Protein AF-A0A087TQD0-F1 (afdb_monomer)

Sequence (167 aa):
MATIPNHYGCQPVGVVCDSWERFIAGKCSDCGVDGNQCAIMGFQADIKKELIKTYPPRKFFLFVSSKPPYCVQQYHVSVKLGNKGTIQRTIGDIVVVLKGRFGSLPVNVNRRNGLISPGMVYKTVVTTDEDIAVEQITFRWTCATFTVSESIRINIEQPEGCRLYLH

Nearest PDB structures (foldseek):
  6e7k-assembly1_A  TM=7.424E-01  e=2.627E-06  Homo sapiens
  1ca1-assembly1_A  TM=6.088E-01  e=1.343E+00  Clostridium perfringens
  2wze-assembly2_B  TM=3.996E-01  e=1.423E+00  Acetivibrio thermocellus
  4xuo-assembly2_B  TM=3.992E-01  e=1.692E+00  Paenibacillus barcinonensis
  8wac-assembly1_A  TM=3.018E-01  e=2.391E+00  Wenyingzhuangia fucanilytica

InterPro domains:
  IPR029058 Alpha/Beta hydrolase fold [G3DSA:3.40.50.1820] (1-72)
  IPR029058 Alpha/Beta hydrolase fold [SSF53474] (9-71)

Structure (mmCIF, N/CA/C/O backbone):
data_AF-A0A087TQD0-F1
#
_entry.id   AF-A0A087TQD0-F1
#
loop_
_atom_site.group_PDB
_atom_site.id
_atom_site.type_symbol
_atom_site.label_atom_id
_atom_site.label_alt_id
_atom_site.label_comp_id
_atom_site.label_asym_id
_atom_site.label_entity_id
_atom_site.label_seq_id
_atom_site.pdbx_PDB_ins_code
_atom_site.Cartn_x
_atom_site.Cartn_y
_atom_site.Cartn_z
_atom_site.occupancy
_atom_site.B_iso_or_equiv
_atom_site.auth_seq_id
_atom_site.auth_comp_id
_atom_site.auth_asym_id
_atom_site.auth_atom_id
_atom_site.pdbx_PDB_model_num
ATOM 1 N N . MET A 1 1 ? 12.493 6.226 -20.163 1.00 60.69 1 MET A N 1
ATOM 2 C CA . MET A 1 1 ? 13.734 6.830 -19.624 1.00 60.69 1 MET A CA 1
ATOM 3 C C . MET A 1 1 ? 13.793 6.793 -18.096 1.00 60.69 1 MET A C 1
ATOM 5 O O . MET A 1 1 ? 14.809 6.351 -17.592 1.00 60.69 1 MET A O 1
ATOM 9 N N . ALA A 1 2 ? 12.733 7.153 -17.357 1.00 73.38 2 ALA A N 1
ATOM 10 C CA . ALA A 1 2 ? 12.759 7.220 -15.881 1.00 73.38 2 ALA A CA 1
ATOM 11 C C . ALA A 1 2 ? 13.026 5.892 -15.127 1.00 73.38 2 ALA A C 1
ATOM 13 O O . ALA A 1 2 ? 13.335 5.915 -13.944 1.00 73.38 2 ALA A O 1
ATOM 14 N N . THR A 1 3 ? 12.923 4.738 -15.790 1.00 73.19 3 THR A N 1
ATOM 15 C CA . THR A 1 3 ? 13.088 3.401 -15.183 1.00 73.19 3 THR A CA 1
ATOM 16 C C . THR A 1 3 ? 14.449 2.756 -15.469 1.00 73.19 3 THR A C 1
ATOM 18 O O . THR A 1 3 ? 14.596 1.550 -15.287 1.00 73.19 3 THR A O 1
ATOM 21 N N . ILE A 1 4 ? 15.405 3.491 -16.045 1.00 73.44 4 ILE A N 1
ATOM 22 C CA . ILE A 1 4 ? 16.742 2.956 -16.337 1.00 73.44 4 ILE A CA 1
ATOM 23 C C . ILE A 1 4 ? 17.526 2.886 -15.010 1.00 73.44 4 ILE A C 1
ATOM 25 O O . ILE A 1 4 ? 17.505 3.866 -14.261 1.00 73.44 4 ILE A O 1
ATOM 29 N N . PRO A 1 5 ? 18.175 1.749 -14.681 1.00 61.78 5 PRO A N 1
ATOM 30 C CA . PRO A 1 5 ? 18.868 1.558 -13.409 1.00 61.78 5 PRO A CA 1
ATOM 31 C C . PRO A 1 5 ? 19.920 2.636 -13.129 1.00 61.78 5 PRO A C 1
ATOM 33 O O . PRO A 1 5 ? 20.553 3.140 -14.054 1.00 61.78 5 PRO A O 1
ATOM 36 N N . ASN A 1 6 ? 20.155 2.898 -11.838 1.00 53.78 6 ASN A N 1
ATOM 37 C CA . ASN A 1 6 ? 21.232 3.746 -11.306 1.00 53.78 6 ASN A CA 1
ATOM 38 C C . ASN A 1 6 ? 21.001 5.273 -11.288 1.00 53.78 6 ASN A C 1
ATOM 40 O O . ASN A 1 6 ? 21.971 6.025 -11.237 1.00 53.78 6 ASN A O 1
ATOM 44 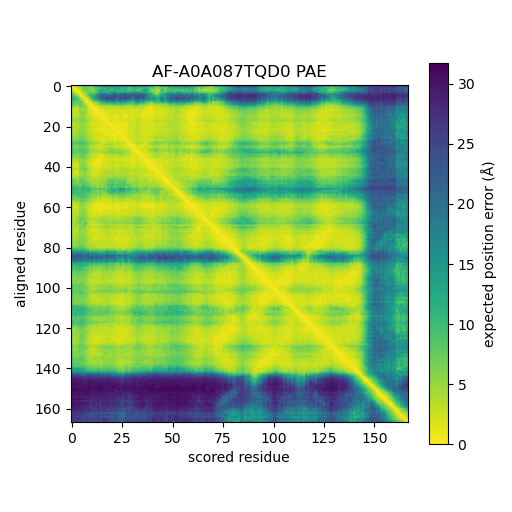N N . HIS A 1 7 ? 19.747 5.751 -11.289 1.00 57.19 7 HIS A N 1
ATOM 45 C CA . HIS A 1 7 ? 19.495 7.197 -11.162 1.00 57.19 7 HIS A CA 1
ATOM 46 C C . HIS A 1 7 ? 18.771 7.643 -9.874 1.00 57.19 7 HIS A C 1
ATOM 48 O O . HIS A 1 7 ? 19.051 8.745 -9.415 1.00 57.19 7 HIS A O 1
ATOM 54 N N . TYR A 1 8 ? 17.922 6.814 -9.232 1.00 61.81 8 TYR A N 1
ATOM 55 C CA . TYR A 1 8 ? 17.051 7.302 -8.134 1.00 61.81 8 TYR A CA 1
ATOM 56 C C . TYR A 1 8 ? 16.760 6.337 -6.960 1.00 61.81 8 TYR A C 1
ATOM 58 O O . TYR A 1 8 ? 15.881 6.624 -6.156 1.00 61.81 8 TYR A O 1
ATOM 66 N N . GLY A 1 9 ? 17.447 5.192 -6.831 1.00 70.06 9 GLY A N 1
ATOM 67 C CA . GLY A 1 9 ? 17.338 4.341 -5.624 1.00 70.06 9 GLY A CA 1
ATOM 68 C C . GLY A 1 9 ? 15.959 3.710 -5.349 1.00 70.06 9 GLY A C 1
ATOM 69 O O . GLY A 1 9 ? 15.670 3.332 -4.220 1.00 70.06 9 GLY A O 1
ATOM 70 N N . CYS A 1 10 ? 15.103 3.590 -6.365 1.00 76.69 10 CYS A N 1
ATOM 71 C CA . CYS A 1 10 ? 13.729 3.115 -6.236 1.00 76.69 10 CYS A CA 1
ATOM 72 C C . CYS A 1 10 ? 13.338 2.219 -7.409 1.00 76.69 10 CYS A C 1
ATOM 74 O O . CYS A 1 10 ? 13.661 2.514 -8.561 1.00 76.69 10 CYS A O 1
ATOM 76 N N . GLN A 1 11 ? 12.624 1.132 -7.112 1.00 85.56 11 GLN A N 1
ATOM 77 C CA . GLN A 1 11 ? 12.182 0.157 -8.101 1.00 85.56 11 GLN A CA 1
ATOM 78 C C . GLN A 1 11 ? 10.657 0.242 -8.268 1.00 85.56 11 GLN A C 1
ATOM 80 O O . GLN A 1 11 ? 9.933 -0.052 -7.316 1.00 85.56 11 GLN A O 1
ATOM 85 N N . PRO A 1 12 ? 10.134 0.607 -9.454 1.00 89.44 12 PRO A N 1
ATOM 86 C CA . PRO A 1 12 ? 8.695 0.679 -9.681 1.00 89.44 12 PRO A CA 1
ATOM 87 C C . PRO A 1 12 ? 8.116 -0.737 -9.796 1.00 89.44 12 PRO A C 1
ATOM 89 O O . PRO A 1 12 ? 8.142 -1.352 -10.864 1.00 89.44 12 PRO A O 1
ATOM 92 N N . VAL A 1 13 ? 7.629 -1.280 -8.681 1.00 90.69 13 VAL A N 1
ATOM 93 C CA . VAL A 1 13 ? 7.093 -2.645 -8.606 1.00 90.69 13 VAL A CA 1
ATOM 94 C C . VAL A 1 13 ? 5.573 -2.632 -8.753 1.00 90.69 13 VAL A C 1
ATOM 96 O O . VAL A 1 13 ? 4.851 -2.129 -7.894 1.00 90.69 13 VAL A O 1
ATOM 99 N N . GLY A 1 14 ? 5.091 -3.232 -9.839 1.00 93.81 14 GLY A N 1
ATOM 100 C CA . GLY A 1 14 ? 3.680 -3.515 -10.071 1.00 93.81 14 GLY A CA 1
ATOM 101 C C . GLY A 1 14 ? 3.232 -4.800 -9.392 1.00 93.81 14 GLY A C 1
ATOM 102 O O . GLY A 1 14 ? 3.967 -5.786 -9.391 1.00 93.81 14 GLY A O 1
ATOM 103 N N . VAL A 1 15 ? 2.005 -4.798 -8.871 1.00 94.50 15 VAL A N 1
ATOM 104 C CA . VAL A 1 15 ? 1.339 -5.949 -8.246 1.00 94.50 15 VAL A CA 1
ATOM 105 C C . VAL A 1 15 ? 0.197 -6.421 -9.141 1.00 94.50 15 VAL A C 1
ATOM 107 O O . VAL A 1 15 ? -0.559 -5.605 -9.674 1.00 94.50 15 VAL A O 1
ATOM 110 N N . VAL A 1 16 ? 0.057 -7.735 -9.315 1.00 94.88 16 VAL A N 1
ATOM 111 C CA . VAL A 1 16 ? -1.060 -8.326 -10.060 1.00 94.88 16 VAL A CA 1
ATOM 112 C C . VAL A 1 16 ? -2.372 -8.009 -9.357 1.00 94.88 16 VAL A C 1
ATOM 114 O O . VAL A 1 16 ? -2.528 -8.273 -8.167 1.00 94.88 16 VAL A O 1
ATOM 117 N N . CYS A 1 17 ? -3.344 -7.492 -10.103 1.00 95.88 17 CYS A N 1
ATOM 118 C CA . CYS A 1 17 ? -4.701 -7.311 -9.599 1.00 95.88 17 CYS A CA 1
ATOM 119 C C . CYS A 1 17 ? -5.724 -7.392 -10.735 1.00 95.88 17 CYS A C 1
ATOM 121 O O . CYS A 1 17 ? -5.377 -7.231 -11.905 1.00 95.88 17 CYS A O 1
ATOM 123 N N . ASP A 1 18 ? -6.996 -7.620 -10.405 1.00 95.38 18 ASP A N 1
ATOM 124 C CA . ASP A 1 18 ? -8.047 -7.734 -11.429 1.00 95.38 18 ASP A CA 1
ATOM 125 C C . ASP A 1 18 ? -8.433 -6.362 -12.004 1.00 95.38 18 ASP A C 1
ATOM 127 O O . ASP A 1 18 ? -8.766 -6.235 -13.186 1.00 95.38 18 ASP A O 1
ATOM 131 N N . SER A 1 19 ? -8.391 -5.325 -11.160 1.00 96.38 19 SER A N 1
ATOM 132 C CA . SER A 1 19 ? -8.759 -3.956 -11.518 1.00 96.38 19 SER A CA 1
ATOM 133 C C . SER A 1 19 ? -8.022 -2.923 -10.667 1.00 96.38 19 SER A C 1
ATOM 135 O O . SER A 1 19 ? -7.549 -3.223 -9.564 1.00 96.38 19 SER A O 1
ATOM 137 N N . TRP A 1 20 ? -7.976 -1.686 -11.166 1.00 95.25 20 TRP A N 1
ATOM 138 C CA . TRP A 1 20 ? -7.408 -0.548 -10.448 1.00 95.25 20 TRP A CA 1
ATOM 139 C C . TRP A 1 20 ? -8.130 -0.295 -9.117 1.00 95.25 20 TRP A C 1
ATOM 141 O O . TRP A 1 20 ? -7.491 -0.095 -8.090 1.00 95.25 20 TRP A O 1
ATOM 151 N N . GLU A 1 21 ? -9.459 -0.403 -9.091 1.00 95.44 21 GLU A N 1
ATOM 152 C CA . GLU A 1 21 ? -10.287 -0.168 -7.900 1.00 95.44 21 GLU A CA 1
ATOM 153 C C . GLU A 1 21 ? -9.987 -1.179 -6.790 1.00 95.44 21 GLU A C 1
ATOM 155 O O . GLU A 1 21 ? -9.992 -0.844 -5.604 1.00 95.44 21 GLU A O 1
ATOM 160 N N . ARG A 1 22 ? -9.721 -2.438 -7.159 1.00 95.19 22 ARG A N 1
ATOM 161 C CA . ARG A 1 22 ? -9.327 -3.478 -6.201 1.00 95.19 22 ARG A CA 1
ATOM 162 C C . ARG A 1 22 ? -7.909 -3.245 -5.692 1.00 95.19 22 ARG A C 1
ATOM 164 O O . ARG A 1 22 ? -7.669 -3.445 -4.501 1.00 95.19 22 ARG A O 1
ATOM 171 N N . PHE A 1 23 ? -7.015 -2.796 -6.568 1.00 94.62 23 PHE A N 1
ATOM 172 C CA . PHE A 1 23 ? -5.642 -2.458 -6.218 1.00 94.62 23 PHE A CA 1
ATOM 173 C C . PHE A 1 23 ? -5.588 -1.306 -5.205 1.00 94.62 23 PHE A C 1
ATOM 175 O O . PHE A 1 23 ? -5.050 -1.494 -4.118 1.00 94.62 23 PHE A O 1
ATOM 182 N N . ILE A 1 24 ? -6.238 -0.168 -5.478 1.00 92.75 24 ILE A N 1
ATOM 183 C CA . ILE A 1 24 ? -6.233 0.984 -4.554 1.00 92.75 24 ILE A CA 1
ATOM 184 C C . ILE A 1 24 ? -6.965 0.701 -3.235 1.00 92.75 24 ILE A C 1
ATOM 186 O O . ILE A 1 24 ? -6.655 1.298 -2.210 1.00 92.75 24 ILE A O 1
ATOM 190 N N . ALA A 1 25 ? -7.906 -0.249 -3.227 1.00 91.31 25 ALA A N 1
ATOM 191 C CA . ALA A 1 25 ? -8.549 -0.738 -2.007 1.00 91.31 25 ALA A CA 1
ATOM 192 C C . ALA A 1 25 ? -7.674 -1.729 -1.206 1.00 91.31 25 ALA A C 1
ATOM 194 O O . ALA A 1 25 ? -8.168 -2.365 -0.274 1.00 91.31 25 ALA A O 1
ATOM 195 N N . GLY A 1 26 ? -6.410 -1.935 -1.600 1.00 90.50 26 GLY A N 1
ATOM 196 C CA . GLY A 1 26 ? -5.471 -2.840 -0.936 1.00 90.50 26 GLY A CA 1
ATOM 197 C C . GLY A 1 26 ? -5.869 -4.315 -1.010 1.00 90.50 26 GLY A C 1
ATOM 198 O O . GLY A 1 26 ? -5.443 -5.114 -0.177 1.00 90.50 26 GLY A O 1
ATOM 199 N N . LYS A 1 27 ? -6.722 -4.714 -1.966 1.00 92.75 27 LYS A N 1
ATOM 200 C CA . LYS A 1 27 ? -7.165 -6.117 -2.091 1.00 92.75 27 LYS A CA 1
ATOM 201 C C . LYS A 1 27 ? -6.097 -7.026 -2.699 1.00 92.75 27 LYS A C 1
ATOM 203 O O . LYS A 1 27 ? -6.209 -8.240 -2.558 1.00 92.75 27 LYS A O 1
ATOM 208 N N . CYS A 1 28 ? -5.094 -6.436 -3.341 1.00 92.12 28 CYS A N 1
ATOM 209 C CA . CYS A 1 28 ? -3.980 -7.107 -3.993 1.00 92.12 28 CYS A CA 1
ATOM 210 C C . CYS A 1 28 ? -2.680 -6.530 -3.431 1.00 92.12 28 CYS A C 1
ATOM 212 O O . CYS A 1 28 ? -2.393 -5.359 -3.665 1.00 92.12 28 CYS A O 1
ATOM 214 N N . SER A 1 29 ? -1.935 -7.326 -2.668 1.00 85.50 29 S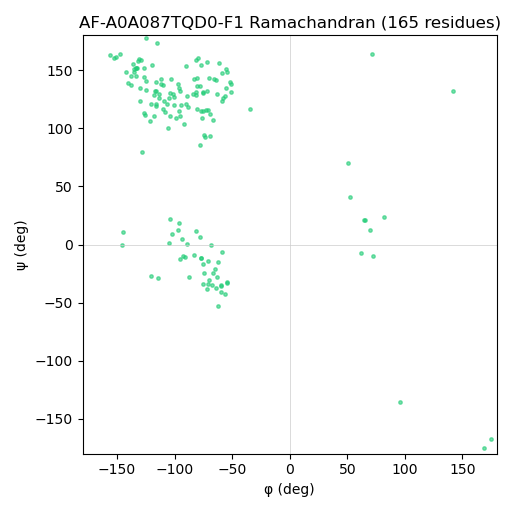ER A N 1
ATOM 215 C CA . SER A 1 29 ? -0.742 -6.866 -1.937 1.00 85.50 29 SER A CA 1
ATOM 216 C C . SER A 1 29 ? 0.362 -7.918 -1.835 1.00 85.50 29 SER A C 1
ATOM 218 O O . SER A 1 29 ? 1.380 -7.676 -1.197 1.00 85.50 29 SER A O 1
ATOM 220 N N . ASP A 1 30 ? 0.130 -9.106 -2.385 1.00 86.00 30 ASP A N 1
ATOM 221 C CA . ASP A 1 30 ? 1.023 -10.252 -2.272 1.00 86.00 30 ASP A CA 1
ATOM 222 C C . ASP A 1 30 ? 1.795 -10.411 -3.585 1.00 86.00 30 ASP A C 1
ATOM 224 O O . ASP A 1 30 ? 1.247 -10.176 -4.663 1.00 86.00 30 ASP A O 1
ATOM 228 N N . CYS A 1 31 ? 3.071 -10.783 -3.497 1.00 88.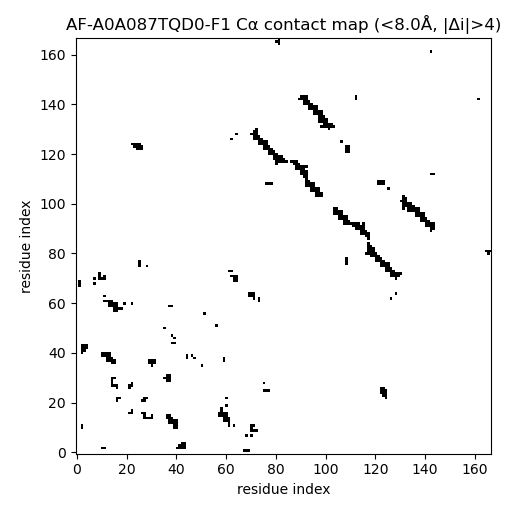88 31 CYS A N 1
ATOM 229 C CA . CYS A 1 31 ? 3.892 -11.071 -4.668 1.00 88.88 31 CYS A CA 1
ATOM 230 C C . CYS A 1 31 ? 3.819 -12.541 -5.102 1.00 88.88 31 CYS A C 1
ATOM 232 O O . CYS A 1 31 ? 4.425 -12.899 -6.108 1.00 88.88 31 CYS A O 1
ATOM 234 N N . GLY A 1 32 ? 3.044 -13.376 -4.416 1.00 85.81 32 GLY A N 1
ATOM 235 C CA . GLY A 1 32 ? 3.024 -14.822 -4.575 1.00 85.81 32 GLY A CA 1
ATOM 236 C C . GLY A 1 32 ? 4.292 -15.473 -4.020 1.00 85.81 32 GLY A C 1
ATOM 237 O O . GLY A 1 32 ? 5.317 -14.818 -3.829 1.00 85.81 32 GLY A O 1
ATOM 238 N N . VAL A 1 33 ? 4.229 -16.790 -3.810 1.00 84.19 33 VAL A N 1
ATOM 239 C CA . VAL A 1 33 ? 5.333 -17.589 -3.241 1.00 84.19 33 VAL A CA 1
ATOM 240 C C . VAL A 1 33 ? 6.623 -17.437 -4.056 1.00 84.19 33 VAL A C 1
ATOM 242 O O . VAL A 1 33 ? 7.685 -17.209 -3.489 1.00 84.19 33 VAL A O 1
ATOM 245 N N . ASP A 1 34 ? 6.510 -17.450 -5.385 1.00 85.00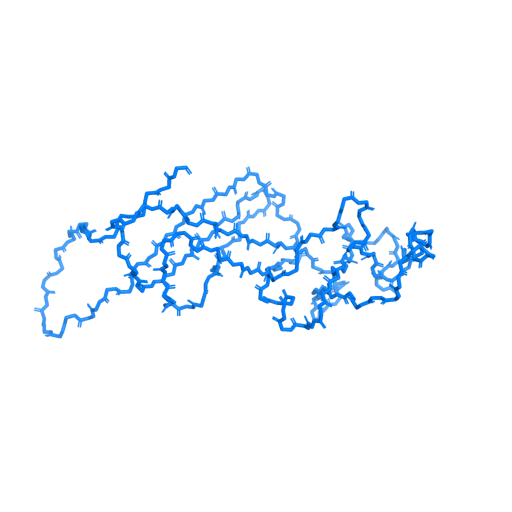 34 ASP A N 1
ATOM 246 C CA . ASP A 1 34 ? 7.659 -17.340 -6.297 1.00 85.00 34 ASP A CA 1
ATOM 247 C C . ASP A 1 34 ? 7.884 -15.904 -6.803 1.00 85.00 34 ASP A C 1
ATOM 249 O O . ASP A 1 34 ? 8.573 -15.670 -7.799 1.00 85.00 34 ASP A O 1
ATOM 253 N N . GLY A 1 35 ? 7.230 -14.910 -6.195 1.00 87.19 35 GLY A N 1
ATOM 254 C CA . GLY A 1 35 ? 7.286 -13.529 -6.669 1.00 87.19 35 GLY A CA 1
ATOM 255 C C . GLY A 1 35 ? 6.565 -13.295 -8.007 1.00 87.19 35 GLY A C 1
ATOM 256 O O . GLY A 1 35 ? 6.764 -12.245 -8.622 1.00 87.19 35 GLY A O 1
ATOM 257 N N . ASN A 1 36 ? 5.759 -14.243 -8.491 1.00 87.69 36 ASN A N 1
ATOM 258 C CA . ASN A 1 36 ? 5.072 -14.193 -9.789 1.00 87.69 36 ASN A CA 1
ATOM 259 C C . ASN A 1 36 ? 3.919 -13.174 -9.866 1.00 87.69 36 ASN A C 1
ATOM 261 O O . ASN A 1 36 ? 3.444 -12.869 -10.960 1.00 87.69 36 ASN A O 1
ATOM 265 N N . GLN A 1 37 ? 3.458 -12.648 -8.732 1.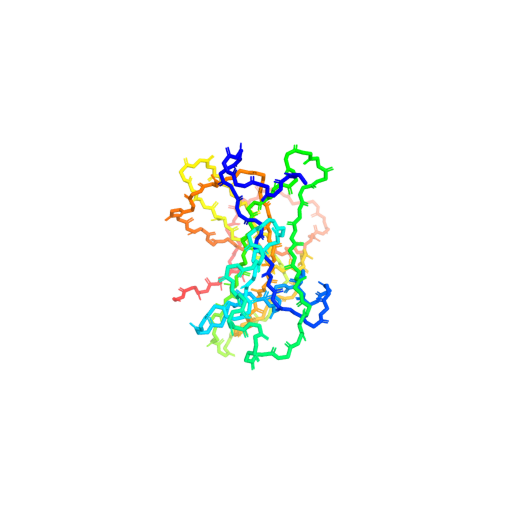00 91.88 37 GLN A N 1
ATOM 266 C CA . GLN A 1 37 ? 2.440 -11.598 -8.668 1.00 91.88 37 GLN A CA 1
ATOM 267 C C . GLN A 1 37 ? 3.043 -10.190 -8.592 1.00 91.88 37 GLN A C 1
ATOM 269 O O . GLN A 1 37 ? 2.295 -9.221 -8.504 1.00 91.88 37 GLN A O 1
ATOM 274 N N . CYS A 1 38 ? 4.370 -10.056 -8.686 1.00 92.06 38 CYS A N 1
ATOM 275 C CA . CYS A 1 38 ? 5.049 -8.764 -8.728 1.00 92.06 38 CYS A CA 1
ATOM 276 C C . CYS A 1 38 ? 6.039 -8.675 -9.887 1.00 92.06 38 CYS A C 1
ATOM 278 O O . CYS A 1 38 ? 6.866 -9.570 -10.081 1.00 92.06 38 CYS A O 1
ATOM 280 N N . ALA A 1 39 ? 6.019 -7.563 -10.613 1.00 91.56 39 ALA A N 1
ATOM 281 C CA . ALA A 1 39 ? 6.923 -7.311 -11.730 1.00 91.56 39 ALA A CA 1
ATOM 282 C C . ALA A 1 39 ? 7.485 -5.891 -11.672 1.00 91.56 39 ALA A C 1
ATOM 284 O O . ALA A 1 39 ? 6.825 -4.969 -11.199 1.00 91.56 39 ALA A O 1
ATOM 285 N N . ILE A 1 40 ? 8.712 -5.720 -12.159 1.00 91.31 40 ILE A N 1
ATOM 286 C CA . ILE A 1 40 ? 9.336 -4.403 -12.277 1.00 91.31 40 ILE A CA 1
ATOM 287 C C . ILE A 1 40 ? 8.811 -3.748 -13.549 1.00 91.31 40 ILE A C 1
ATOM 289 O O . ILE A 1 40 ? 8.812 -4.364 -14.613 1.00 91.31 40 ILE A O 1
ATOM 293 N N . MET A 1 41 ? 8.369 -2.501 -13.453 1.00 91.12 41 MET A N 1
ATOM 294 C CA . MET A 1 41 ? 7.984 -1.716 -14.617 1.00 91.12 41 MET A CA 1
ATOM 295 C C . MET A 1 41 ? 9.227 -1.132 -15.305 1.00 91.12 41 MET A C 1
ATOM 297 O O . MET A 1 41 ? 10.103 -0.556 -14.662 1.00 91.12 41 MET A O 1
ATOM 301 N N . GLY A 1 42 ? 9.269 -1.201 -16.637 1.00 89.75 42 GLY A N 1
ATOM 302 C CA . GLY A 1 42 ? 10.257 -0.488 -17.447 1.00 89.75 42 GLY A CA 1
ATOM 303 C C . GLY A 1 42 ? 11.475 -1.326 -17.831 1.00 89.75 42 GLY A C 1
ATOM 304 O O . GLY A 1 42 ? 11.324 -2.453 -18.287 1.00 89.75 42 GLY A O 1
ATOM 305 N N . PHE A 1 43 ? 12.678 -0.756 -17.711 1.00 88.06 43 PHE A N 1
ATOM 306 C CA . PHE A 1 43 ? 13.903 -1.313 -18.313 1.00 88.06 43 PHE A CA 1
ATOM 307 C C . PHE A 1 43 ? 14.234 -2.725 -17.815 1.00 88.06 43 PHE A C 1
ATOM 309 O O . PHE A 1 43 ? 14.715 -3.543 -18.582 1.00 88.06 43 PHE A O 1
ATOM 316 N N . GLN A 1 44 ? 13.937 -3.007 -16.546 1.00 89.06 44 GLN A N 1
ATOM 317 C CA . GLN A 1 44 ? 14.187 -4.293 -15.891 1.00 89.06 44 GLN A CA 1
ATOM 318 C C . GLN A 1 44 ? 12.962 -5.229 -15.894 1.00 89.06 44 GLN A C 1
ATOM 320 O O . GLN A 1 44 ? 12.883 -6.158 -15.087 1.00 89.06 44 GLN A O 1
ATOM 325 N N . ALA A 1 45 ? 11.972 -4.990 -16.760 1.00 89.12 45 ALA A N 1
ATOM 326 C CA . ALA A 1 45 ? 10.759 -5.812 -16.816 1.00 89.12 45 ALA A CA 1
ATOM 327 C C . ALA A 1 45 ? 11.023 -7.265 -17.255 1.00 89.12 45 ALA A C 1
ATOM 329 O O . ALA A 1 45 ? 10.231 -8.162 -16.964 1.00 89.12 45 ALA A O 1
ATOM 330 N N . ASP A 1 46 ? 12.144 -7.519 -17.924 1.00 88.12 46 ASP A N 1
ATOM 331 C CA . ASP A 1 46 ? 12.553 -8.822 -18.442 1.00 88.12 46 ASP A CA 1
ATOM 332 C C . ASP A 1 46 ? 13.252 -9.722 -17.408 1.00 88.12 46 ASP A C 1
ATOM 334 O O . ASP A 1 46 ? 13.414 -10.918 -17.661 1.00 88.12 46 ASP A O 1
ATOM 338 N N . ILE A 1 47 ? 13.589 -9.210 -16.215 1.00 87.44 47 ILE A N 1
ATOM 339 C CA . ILE A 1 47 ? 14.242 -9.989 -15.141 1.00 87.44 47 ILE A CA 1
ATOM 340 C C . ILE A 1 47 ? 13.445 -11.256 -14.789 1.00 87.44 47 ILE A C 1
ATOM 342 O O . ILE A 1 47 ? 14.020 -12.289 -14.456 1.00 87.44 47 ILE A O 1
ATOM 346 N N . LYS A 1 48 ? 12.113 -11.204 -14.903 1.00 82.19 48 LYS A N 1
ATOM 347 C CA . LYS A 1 48 ? 11.208 -12.325 -14.602 1.00 82.19 48 LYS A CA 1
ATOM 348 C C . LYS A 1 48 ? 10.655 -13.022 -15.850 1.00 82.19 48 LYS A C 1
ATOM 350 O O . LYS A 1 48 ? 9.633 -13.700 -15.761 1.00 82.19 48 LYS A O 1
ATOM 355 N N . LYS A 1 49 ? 11.314 -12.901 -17.008 1.00 81.88 49 LYS A N 1
ATOM 356 C CA . LYS A 1 49 ? 10.837 -13.474 -18.284 1.00 81.88 49 LYS A CA 1
ATOM 357 C C . LYS A 1 49 ? 10.535 -14.974 -18.229 1.00 81.88 49 LYS A C 1
ATOM 359 O O . LYS A 1 49 ? 9.610 -15.428 -18.890 1.00 81.88 49 LYS A O 1
ATOM 364 N N . GLU A 1 50 ? 11.271 -15.738 -17.423 1.00 82.19 50 GLU A N 1
ATOM 365 C CA . GLU A 1 50 ? 11.044 -17.181 -17.288 1.00 82.19 50 GLU A CA 1
ATOM 366 C C . GLU A 1 50 ? 9.736 -17.487 -16.541 1.00 82.19 50 GLU A C 1
ATOM 368 O O . GLU A 1 50 ? 9.017 -18.404 -16.922 1.00 82.19 50 GLU A O 1
ATOM 373 N N . LEU A 1 51 ? 9.349 -16.660 -15.561 1.00 77.25 51 LEU A N 1
ATOM 374 C CA . LEU A 1 51 ? 8.042 -16.774 -14.902 1.00 77.25 51 LEU A CA 1
ATOM 375 C C . LEU A 1 51 ? 6.902 -16.417 -15.869 1.00 77.25 51 LEU A C 1
ATOM 377 O O . LEU A 1 51 ? 5.847 -17.043 -15.830 1.00 77.25 51 LEU A O 1
ATOM 381 N N . ILE A 1 52 ? 7.117 -15.459 -16.777 1.00 69.19 52 ILE A N 1
ATOM 382 C CA . ILE A 1 52 ? 6.121 -15.065 -17.791 1.00 69.19 52 ILE A CA 1
ATOM 383 C C . ILE A 1 52 ? 5.809 -16.220 -18.759 1.00 69.19 52 ILE A C 1
ATOM 385 O O . ILE A 1 52 ? 4.692 -16.301 -19.257 1.00 69.19 52 ILE A O 1
ATOM 389 N N . LYS A 1 53 ? 6.744 -17.149 -19.002 1.00 76.50 53 LYS A N 1
ATOM 390 C CA . LYS A 1 53 ? 6.477 -18.342 -19.830 1.00 76.50 53 LYS A CA 1
ATOM 391 C C . LYS A 1 53 ? 5.533 -19.334 -19.146 1.00 76.50 53 LYS A C 1
ATOM 393 O O . LYS A 1 53 ? 4.794 -20.039 -19.825 1.00 76.50 53 LYS A O 1
ATOM 398 N N . THR A 1 54 ? 5.566 -19.386 -17.817 1.00 83.69 54 THR A N 1
ATOM 399 C CA . THR A 1 54 ? 4.793 -20.340 -17.007 1.00 83.69 54 THR A CA 1
ATOM 400 C C . THR A 1 54 ? 3.397 -19.821 -16.668 1.00 83.69 54 THR A C 1
ATOM 402 O O . THR A 1 54 ? 2.473 -20.607 -16.462 1.00 83.69 54 THR A O 1
ATOM 405 N N . TYR A 1 55 ? 3.220 -18.500 -16.599 1.00 82.38 55 TYR A N 1
ATOM 406 C CA . TYR A 1 55 ? 1.964 -17.875 -16.194 1.00 82.38 55 TYR A CA 1
ATOM 407 C C . TYR A 1 55 ? 1.296 -17.131 -17.361 1.00 82.38 55 TYR A C 1
ATOM 409 O O . TYR A 1 55 ? 1.980 -16.466 -18.133 1.00 82.38 55 TYR A O 1
ATOM 417 N N . PRO A 1 56 ? -0.046 -17.170 -17.478 1.00 84.94 56 PRO A N 1
ATOM 418 C CA . PRO A 1 56 ? -0.749 -16.399 -18.501 1.00 84.94 56 PRO A CA 1
ATOM 419 C C . PRO A 1 56 ? -0.512 -14.890 -18.310 1.00 84.94 56 PRO A C 1
ATOM 421 O O . PRO A 1 56 ? -0.259 -14.470 -17.175 1.00 84.94 56 PRO A O 1
ATOM 424 N N . PRO A 1 57 ? -0.642 -14.063 -19.368 1.00 86.88 57 PRO A N 1
ATOM 425 C CA . PRO A 1 57 ? -0.538 -12.608 -19.263 1.00 86.88 57 PRO A CA 1
ATOM 426 C C . PRO A 1 57 ? -1.440 -12.032 -18.160 1.00 86.88 57 PRO A C 1
ATOM 428 O O . PRO A 1 57 ? -2.594 -12.440 -18.014 1.00 86.88 57 PRO A O 1
ATOM 431 N N . ARG A 1 58 ? -0.926 -11.070 -17.381 1.00 90.25 58 ARG A N 1
ATOM 432 C CA . ARG A 1 58 ? -1.626 -10.472 -16.227 1.00 90.25 58 ARG A CA 1
ATOM 433 C C . ARG A 1 58 ? -1.568 -8.952 -16.258 1.00 90.25 58 ARG A C 1
ATOM 435 O O . ARG A 1 58 ? -0.664 -8.368 -16.850 1.00 90.25 58 ARG A O 1
ATOM 442 N N . LYS A 1 59 ? -2.517 -8.317 -15.569 1.00 94.19 59 LYS A N 1
ATOM 443 C CA . LYS A 1 59 ? -2.511 -6.872 -15.326 1.00 94.19 59 LYS A CA 1
ATOM 444 C C . LYS A 1 59 ? -1.754 -6.581 -14.039 1.00 94.19 59 LYS A C 1
ATOM 446 O O . LYS A 1 59 ? -2.070 -7.160 -13.002 1.00 94.19 59 LYS A O 1
ATOM 451 N N . PHE A 1 60 ? -0.789 -5.676 -14.125 1.00 94.69 60 PHE A N 1
ATOM 452 C CA . PHE A 1 60 ? -0.024 -5.182 -12.989 1.00 94.69 60 PHE A CA 1
ATOM 453 C C . PHE A 1 60 ? -0.379 -3.720 -12.750 1.00 94.69 60 PHE A C 1
ATOM 455 O O . PHE A 1 60 ? -0.486 -2.944 -13.699 1.00 94.69 60 PHE A O 1
ATOM 462 N N . PHE A 1 61 ? -0.540 -3.352 -11.485 1.00 96.19 61 PHE A N 1
ATOM 463 C CA . PHE A 1 61 ? -0.844 -1.992 -11.065 1.00 96.19 61 PHE A CA 1
ATOM 464 C C . PHE A 1 61 ? 0.199 -1.519 -10.054 1.00 96.19 61 PHE A C 1
ATOM 466 O O . PHE A 1 61 ? 0.654 -2.289 -9.208 1.00 96.19 61 PHE A O 1
ATOM 473 N N . LEU A 1 62 ? 0.589 -0.255 -10.169 1.00 94.69 62 LEU A N 1
ATOM 474 C CA . LEU A 1 62 ? 1.440 0.456 -9.222 1.00 94.69 62 LEU A CA 1
ATOM 475 C C . LEU A 1 62 ? 1.045 1.929 -9.200 1.00 94.69 62 LEU A C 1
ATOM 477 O O . LEU A 1 62 ? 0.389 2.418 -10.123 1.00 94.69 62 LEU A O 1
ATOM 481 N N . PHE A 1 63 ? 1.493 2.632 -8.172 1.00 93.81 63 PHE A N 1
ATOM 482 C CA . PHE A 1 63 ? 1.491 4.087 -8.159 1.00 93.81 63 PHE A CA 1
ATOM 483 C C . PHE A 1 63 ? 2.791 4.662 -8.723 1.00 93.81 63 PHE A C 1
ATOM 485 O O . PHE A 1 63 ? 3.853 4.047 -8.646 1.00 93.81 63 PHE A O 1
ATOM 492 N N . VAL A 1 64 ? 2.689 5.874 -9.259 1.00 92.81 64 VAL A N 1
ATOM 493 C CA . VAL A 1 64 ? 3.811 6.721 -9.674 1.00 92.81 64 VAL A CA 1
ATOM 494 C C . VAL A 1 64 ? 3.545 8.149 -9.204 1.00 92.81 64 VAL A C 1
ATOM 496 O O . VAL A 1 64 ? 2.389 8.535 -9.014 1.00 92.81 64 VAL A O 1
ATOM 499 N N . SER A 1 65 ? 4.601 8.939 -9.027 1.00 90.94 65 SER A N 1
ATOM 500 C CA . SER A 1 65 ? 4.474 10.369 -8.739 1.00 90.94 65 SER A CA 1
ATOM 501 C C . SER A 1 65 ? 4.002 11.110 -9.992 1.00 90.94 65 SER A C 1
ATOM 503 O O . SER A 1 65 ? 4.192 10.645 -11.115 1.00 90.94 65 SER A O 1
ATOM 505 N N . SER A 1 66 ? 3.387 12.281 -9.826 1.00 91.69 66 SER A N 1
ATOM 506 C CA . SER A 1 66 ? 2.972 13.125 -10.959 1.00 91.69 66 SER A CA 1
ATOM 507 C C . SER A 1 66 ? 4.139 13.894 -11.588 1.00 91.69 66 SER A C 1
ATOM 509 O O . SER A 1 66 ? 3.991 14.469 -12.669 1.00 91.69 66 SER A O 1
ATOM 511 N N . LYS A 1 67 ? 5.303 13.906 -10.927 1.00 88.31 67 LYS A N 1
ATOM 512 C CA . LYS A 1 67 ? 6.501 14.643 -11.340 1.00 88.31 67 LYS A CA 1
ATOM 513 C C . LYS A 1 67 ? 7.720 13.719 -11.406 1.00 88.31 67 LYS A C 1
ATOM 515 O O . LYS A 1 67 ? 7.774 12.753 -10.647 1.00 88.31 67 LYS A O 1
ATOM 520 N N . PRO A 1 68 ? 8.715 14.017 -12.265 1.00 85.25 68 PRO A N 1
ATOM 521 C CA . PRO A 1 68 ? 10.007 13.335 -12.241 1.00 85.25 68 PRO A CA 1
ATOM 522 C C . PRO A 1 68 ? 10.619 13.338 -10.826 1.00 85.25 68 PRO A C 1
ATOM 524 O O . PRO A 1 68 ? 10.528 14.367 -10.155 1.00 85.25 68 PRO A O 1
ATOM 527 N N . PRO A 1 69 ? 11.242 12.233 -10.370 1.00 85.12 69 PRO A N 1
ATOM 528 C CA . PRO A 1 69 ? 11.578 11.020 -11.128 1.00 85.12 69 PRO A CA 1
ATOM 529 C C . PRO A 1 69 ? 10.429 10.004 -11.308 1.00 85.12 69 PRO A C 1
ATOM 531 O O . PRO A 1 69 ? 10.679 8.883 -11.742 1.00 85.12 69 PRO A O 1
ATOM 534 N N . TYR A 1 70 ? 9.178 10.365 -11.003 1.00 88.19 70 TYR A N 1
ATOM 535 C CA . TYR A 1 70 ? 7.960 9.534 -11.077 1.00 88.19 70 TYR A CA 1
ATOM 536 C C . TYR A 1 70 ? 7.954 8.302 -10.161 1.00 88.19 70 TYR A C 1
ATOM 538 O O . TYR A 1 70 ? 6.928 7.638 -10.031 1.00 88.19 70 TYR A O 1
ATOM 546 N N . CYS A 1 71 ? 9.067 7.995 -9.500 1.00 86.56 71 CYS A N 1
ATOM 547 C CA . CYS A 1 71 ? 9.127 6.983 -8.462 1.00 86.56 71 CYS A CA 1
ATOM 548 C C . CYS A 1 71 ? 8.286 7.405 -7.251 1.00 86.56 71 CYS A C 1
ATOM 550 O O . CYS A 1 71 ? 8.302 8.567 -6.853 1.00 86.56 71 CYS A O 1
ATOM 552 N N . VAL A 1 72 ? 7.626 6.418 -6.647 1.00 90.75 72 VAL A N 1
ATOM 553 C CA . VAL A 1 72 ? 7.159 6.472 -5.264 1.00 90.75 72 VAL A CA 1
ATOM 554 C C . VAL A 1 72 ? 7.479 5.152 -4.572 1.00 90.75 72 VAL A C 1
ATOM 556 O O . VAL A 1 72 ? 7.487 4.092 -5.201 1.00 90.75 72 VAL A O 1
ATOM 559 N N . GLN A 1 73 ? 7.690 5.211 -3.266 1.00 89.69 73 GLN A N 1
ATOM 560 C CA . GLN A 1 73 ? 7.636 4.048 -2.396 1.00 89.69 73 GLN A CA 1
ATOM 561 C C . GLN A 1 73 ? 6.182 3.700 -2.129 1.00 89.69 73 GLN A C 1
ATOM 563 O O . GLN A 1 73 ? 5.361 4.582 -1.892 1.00 89.69 73 GLN A O 1
ATOM 568 N N . GLN A 1 74 ? 5.856 2.414 -2.179 1.00 91.06 74 GLN A N 1
ATOM 569 C CA . GLN A 1 74 ? 4.489 1.921 -2.073 1.00 91.06 74 GLN A CA 1
ATOM 570 C C . GLN A 1 74 ? 4.365 0.975 -0.881 1.00 91.06 74 GLN A C 1
ATOM 572 O O . GLN A 1 74 ? 5.003 -0.076 -0.849 1.00 91.06 74 GLN A O 1
ATOM 577 N N . TYR A 1 75 ? 3.484 1.307 0.061 1.00 91.00 75 TYR A N 1
ATOM 578 C CA . TYR A 1 75 ? 3.218 0.506 1.252 1.00 91.00 75 TYR A CA 1
ATOM 579 C C . TYR A 1 75 ? 1.796 -0.051 1.217 1.00 91.00 75 TYR A C 1
ATOM 581 O O . TYR A 1 75 ? 0.817 0.689 1.100 1.00 91.00 75 TYR A O 1
ATOM 589 N N . HIS A 1 76 ? 1.683 -1.370 1.360 1.00 90.88 76 HIS A N 1
ATOM 590 C CA . HIS A 1 76 ? 0.410 -2.070 1.514 1.00 90.88 76 HIS A CA 1
ATOM 591 C C . HIS A 1 76 ? 0.143 -2.276 3.000 1.00 90.88 76 HIS A C 1
ATOM 593 O O . HIS A 1 76 ? 0.843 -3.040 3.662 1.00 90.88 76 HIS A O 1
ATOM 599 N N . VAL A 1 77 ? -0.857 -1.583 3.539 1.00 91.06 77 VAL A N 1
ATOM 600 C CA . VAL A 1 77 ? -1.172 -1.620 4.970 1.00 91.06 77 VAL A CA 1
ATOM 601 C C . VAL A 1 77 ? -2.422 -2.459 5.182 1.00 91.06 77 VAL A C 1
ATOM 603 O O . VAL A 1 77 ? -3.464 -2.196 4.584 1.00 91.06 77 VAL A O 1
ATOM 606 N N . SER A 1 78 ? -2.322 -3.464 6.053 1.00 90.81 78 SER A N 1
ATOM 607 C CA . SER A 1 78 ? -3.425 -4.352 6.418 1.00 90.81 78 SER A CA 1
ATOM 608 C C . SER A 1 78 ? -3.533 -4.458 7.934 1.00 90.81 78 SER A C 1
ATOM 610 O O . SER A 1 78 ? -2.592 -4.875 8.603 1.00 90.81 78 SER A O 1
ATOM 612 N N . VAL A 1 79 ? -4.704 -4.132 8.473 1.00 89.81 79 VAL A N 1
ATOM 613 C CA . VAL A 1 79 ? -5.024 -4.232 9.899 1.00 89.81 79 VAL A CA 1
ATOM 614 C C . VAL A 1 79 ? -6.128 -5.260 10.078 1.00 89.81 79 VAL A C 1
ATOM 616 O O . VAL A 1 79 ? -7.234 -5.071 9.577 1.00 89.81 79 VAL A O 1
ATOM 619 N N . LYS A 1 80 ? -5.853 -6.330 10.825 1.00 88.44 80 LYS A N 1
ATOM 620 C CA . LYS A 1 80 ? -6.866 -7.297 11.257 1.00 88.44 80 LYS A CA 1
ATOM 621 C C . LYS A 1 80 ? -7.255 -6.998 12.697 1.00 88.44 80 LYS A C 1
ATOM 623 O O . LYS A 1 80 ? -6.411 -7.054 13.584 1.00 88.44 80 LYS A O 1
ATOM 628 N N . LEU A 1 81 ? -8.528 -6.701 12.927 1.00 84.62 81 LEU A N 1
ATOM 629 C CA . LEU A 1 81 ? -9.037 -6.516 14.280 1.00 84.62 81 LEU A CA 1
ATOM 630 C C . LEU A 1 81 ? -9.307 -7.870 14.936 1.00 84.62 81 LEU A C 1
ATOM 632 O O . LEU A 1 81 ? -9.781 -8.807 14.289 1.00 84.62 81 LEU A O 1
ATOM 636 N N . GLY A 1 82 ? -9.034 -7.961 16.237 1.00 78.88 82 GLY A N 1
ATOM 637 C CA . GLY A 1 82 ? -9.387 -9.131 17.036 1.00 78.88 82 GLY A CA 1
ATOM 638 C C . GLY A 1 82 ? -10.895 -9.397 17.003 1.00 78.88 82 GLY A C 1
ATOM 639 O O . GLY A 1 82 ? -11.705 -8.472 16.913 1.00 78.88 82 GLY A O 1
ATOM 640 N N . ASN A 1 83 ? -11.277 -10.671 17.072 1.00 77.38 83 ASN A N 1
ATOM 641 C CA . ASN A 1 83 ? -12.674 -11.081 17.165 1.00 77.38 83 ASN A CA 1
ATOM 642 C C . ASN A 1 83 ? -12.971 -11.539 18.596 1.00 77.38 83 ASN A C 1
ATOM 644 O O . ASN A 1 83 ? -12.632 -12.657 18.978 1.00 77.38 83 ASN A O 1
ATOM 648 N N . LYS A 1 84 ? -13.585 -10.663 19.393 1.00 67.69 84 LYS A N 1
ATOM 649 C CA . LYS A 1 84 ? -14.185 -11.028 20.678 1.00 67.69 84 LYS A CA 1
ATOM 650 C C . LYS A 1 84 ? -15.674 -10.737 20.557 1.00 67.69 84 LYS A C 1
ATOM 652 O O . LYS A 1 84 ? -16.050 -9.575 20.442 1.00 67.69 84 LYS A O 1
ATOM 657 N N . GLY A 1 85 ? -16.494 -11.790 20.534 1.00 60.25 85 GLY A N 1
ATOM 658 C CA . GLY A 1 85 ? -17.915 -11.743 20.151 1.00 60.25 85 GLY A CA 1
ATOM 659 C C . GLY A 1 85 ? -18.816 -10.820 20.982 1.00 60.25 85 GLY A C 1
ATOM 660 O O . GLY A 1 85 ? -19.969 -10.620 20.626 1.00 60.25 85 GLY A O 1
ATOM 661 N N . THR A 1 86 ? -18.300 -10.237 22.063 1.00 62.97 86 THR A N 1
ATOM 662 C CA . THR A 1 86 ? -18.982 -9.258 22.916 1.00 62.97 86 THR A CA 1
ATOM 663 C C . THR A 1 86 ? -18.727 -7.795 22.533 1.00 62.97 86 THR A C 1
ATOM 665 O O . THR A 1 86 ? -19.391 -6.913 23.071 1.00 62.97 86 THR A O 1
ATOM 668 N N . ILE A 1 87 ? -17.786 -7.500 21.627 1.00 68.06 87 ILE A N 1
ATOM 669 C CA . ILE A 1 87 ? -17.451 -6.119 21.243 1.00 68.06 87 ILE A CA 1
ATOM 670 C C . ILE A 1 87 ? -18.419 -5.625 20.159 1.00 68.06 87 ILE A C 1
ATOM 672 O O . ILE A 1 87 ? -18.626 -6.286 19.141 1.00 68.06 87 ILE A O 1
ATOM 676 N N . GLN A 1 88 ? -19.002 -4.442 20.363 1.00 71.00 88 GLN A N 1
ATOM 677 C CA . GLN A 1 88 ? -19.910 -3.823 19.396 1.00 71.00 88 GLN A CA 1
ATOM 678 C C . GLN A 1 88 ? -19.160 -3.094 18.273 1.00 71.00 88 GLN A C 1
ATOM 680 O O . GLN A 1 88 ? -17.993 -2.719 18.403 1.00 71.00 88 GLN A O 1
ATOM 685 N N . ARG A 1 89 ? -19.851 -2.889 17.146 1.00 80.75 89 ARG A N 1
ATOM 686 C CA . ARG A 1 89 ? -19.349 -2.067 16.040 1.00 80.75 89 ARG A CA 1
ATOM 687 C C . ARG A 1 89 ? -19.339 -0.599 16.462 1.00 80.75 89 ARG A C 1
ATOM 689 O O . ARG A 1 89 ? -20.257 -0.158 17.144 1.00 80.75 89 ARG A O 1
ATOM 696 N N . THR A 1 90 ? -18.340 0.156 16.022 1.00 83.69 90 THR A N 1
ATOM 697 C CA . THR A 1 90 ? -18.226 1.593 16.315 1.00 83.69 90 THR A CA 1
ATOM 698 C C . THR A 1 90 ? -17.960 2.392 15.044 1.00 83.69 90 THR A C 1
ATOM 700 O O . THR A 1 90 ? -17.526 1.829 14.043 1.00 83.69 90 THR A O 1
ATOM 703 N N . ILE A 1 91 ? -18.241 3.691 15.056 1.00 87.25 91 ILE A N 1
ATOM 704 C CA . ILE A 1 91 ? -17.936 4.601 13.947 1.00 87.25 91 ILE A CA 1
ATOM 705 C C . ILE A 1 91 ? -16.675 5.374 14.307 1.00 87.25 91 ILE A C 1
ATOM 707 O O . ILE A 1 91 ? -16.587 5.957 15.389 1.00 87.25 91 ILE A O 1
ATOM 711 N N . GLY A 1 92 ? -15.699 5.398 13.403 1.00 88.06 92 GLY A N 1
ATOM 712 C CA . GLY A 1 92 ? -14.440 6.062 13.691 1.00 88.06 92 GLY A CA 1
ATOM 713 C C . GLY A 1 92 ? -13.377 5.903 12.620 1.00 88.06 92 GLY A C 1
ATOM 714 O O . GLY A 1 92 ? -13.645 5.422 11.518 1.00 88.06 92 GLY A O 1
ATOM 715 N N . ASP A 1 93 ? -12.157 6.281 12.979 1.00 89.31 93 ASP A N 1
ATOM 716 C CA . ASP A 1 93 ? -10.973 6.141 12.141 1.00 89.31 93 ASP A CA 1
ATOM 717 C C . ASP A 1 93 ? -9.973 5.183 12.774 1.00 89.31 93 ASP A C 1
ATOM 719 O O . ASP A 1 93 ? -9.723 5.209 13.979 1.00 89.31 93 ASP A O 1
ATOM 723 N N . ILE A 1 94 ? -9.365 4.357 11.932 1.00 89.75 94 ILE A N 1
ATOM 724 C CA . ILE A 1 94 ? -8.240 3.500 12.262 1.00 89.75 94 ILE A CA 1
ATOM 725 C C . ILE A 1 94 ? -7.024 4.093 11.564 1.00 89.75 94 ILE A C 1
ATOM 727 O O . ILE A 1 94 ? -6.937 4.110 10.335 1.00 89.75 94 ILE A O 1
ATOM 731 N N . VAL A 1 95 ? -6.069 4.568 12.356 1.00 90.50 95 VAL A N 1
ATOM 732 C CA . VAL A 1 95 ? -4.845 5.191 11.866 1.00 90.50 95 VAL A CA 1
ATOM 733 C C . VAL A 1 95 ? -3.642 4.352 12.270 1.00 90.50 95 VAL A C 1
ATOM 735 O O . VAL A 1 95 ? -3.367 4.138 13.449 1.00 90.50 95 VAL A O 1
ATOM 738 N N . VAL A 1 96 ? -2.886 3.908 11.277 1.00 92.44 96 VAL A N 1
ATOM 739 C CA . VAL A 1 96 ? -1.580 3.278 11.452 1.00 92.44 96 VAL A CA 1
ATOM 740 C C . VAL A 1 96 ? -0.517 4.321 11.150 1.00 92.44 96 VAL A C 1
ATOM 742 O O . VAL A 1 96 ? -0.548 4.937 10.096 1.00 92.44 96 VAL A O 1
ATOM 745 N N . VAL A 1 97 ? 0.430 4.538 12.052 1.00 92.88 97 VAL A N 1
ATOM 746 C CA . VAL A 1 97 ? 1.581 5.408 11.799 1.00 92.88 97 VAL A CA 1
ATOM 747 C C . VAL A 1 97 ? 2.789 4.525 11.542 1.00 92.88 97 VAL A C 1
ATOM 749 O O . VAL A 1 97 ? 3.275 3.867 12.465 1.00 92.88 97 VAL A O 1
ATOM 752 N N . LEU A 1 98 ? 3.258 4.510 10.296 1.00 93.38 98 LEU A N 1
ATOM 753 C CA . LEU A 1 98 ? 4.540 3.914 9.938 1.00 93.38 98 LEU A CA 1
ATOM 754 C C . LEU A 1 98 ? 5.623 4.895 10.371 1.00 93.38 98 LEU A C 1
ATOM 756 O O . LEU A 1 98 ? 5.672 6.013 9.866 1.00 93.38 98 LEU A O 1
ATOM 760 N N . LYS A 1 99 ? 6.450 4.512 11.335 1.00 93.31 99 LYS A N 1
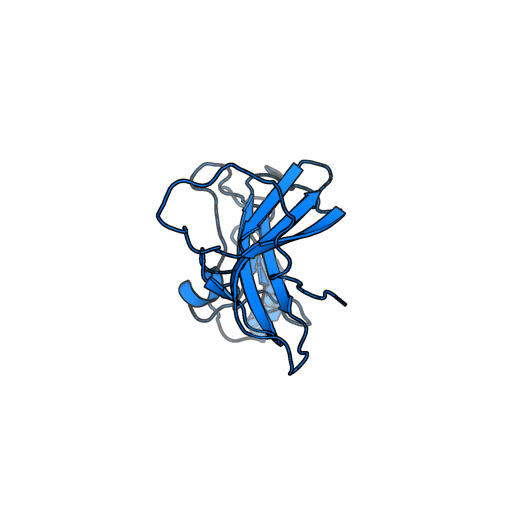ATOM 761 C CA . LYS A 1 99 ? 7.588 5.306 11.791 1.00 93.31 99 LYS A CA 1
ATOM 762 C C . LYS A 1 99 ? 8.848 4.644 11.278 1.00 93.31 99 LYS A C 1
ATOM 764 O O . LYS A 1 99 ? 9.097 3.475 11.566 1.00 93.31 99 LYS A O 1
ATOM 769 N N . GLY A 1 100 ? 9.617 5.380 10.506 1.00 93.00 100 GLY A N 1
ATOM 770 C CA . GLY A 1 100 ? 10.901 4.928 10.022 1.00 93.00 100 GLY A CA 1
ATOM 77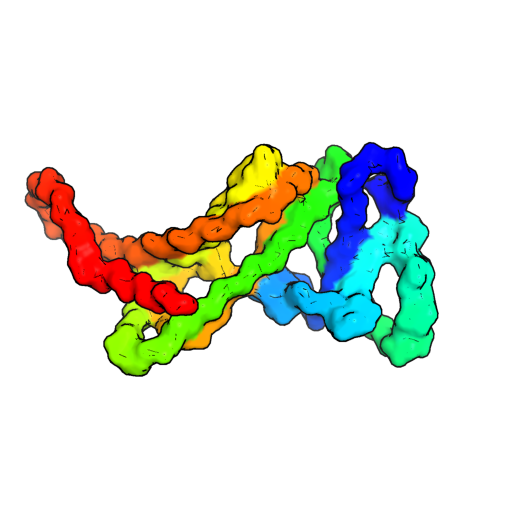1 C C . GLY A 1 100 ? 12.009 5.894 10.387 1.00 93.00 100 GLY A C 1
ATOM 772 O O . GLY A 1 100 ? 11.771 6.946 10.987 1.00 93.00 100 GLY A O 1
ATOM 773 N N . ARG A 1 101 ? 13.228 5.521 10.016 1.00 95.62 101 ARG A N 1
ATOM 774 C CA . ARG A 1 101 ? 14.431 6.300 10.310 1.00 95.62 101 ARG A CA 1
ATOM 775 C C . ARG A 1 101 ? 14.389 7.705 9.717 1.00 95.62 101 ARG A C 1
ATOM 777 O O . ARG A 1 101 ? 14.900 8.641 10.324 1.00 95.62 101 ARG A O 1
ATOM 784 N N . PHE A 1 102 ? 13.800 7.837 8.529 1.00 92.50 102 PHE A N 1
ATOM 785 C CA . PHE A 1 102 ? 13.820 9.072 7.743 1.00 92.50 102 PHE A CA 1
ATOM 786 C C . PHE A 1 102 ? 12.492 9.835 7.774 1.00 92.50 102 PHE A C 1
ATOM 788 O O . PHE A 1 102 ? 12.370 10.892 7.164 1.00 92.50 102 PHE A O 1
ATOM 795 N N . GLY A 1 103 ? 11.485 9.340 8.498 1.00 91.88 103 GLY A N 1
ATOM 796 C CA . GLY A 1 103 ? 10.203 10.027 8.577 1.00 91.88 103 GLY A CA 1
ATOM 797 C C . GLY A 1 103 ? 9.095 9.206 9.214 1.00 91.88 103 GLY A C 1
ATOM 798 O O . GLY A 1 103 ? 9.289 8.107 9.728 1.00 91.88 103 GLY A O 1
ATOM 799 N N . SER A 1 104 ? 7.887 9.760 9.204 1.00 93.06 104 SER A N 1
ATOM 800 C CA . SER A 1 104 ? 6.692 9.066 9.676 1.00 93.06 104 SER A CA 1
ATOM 801 C C . SER A 1 104 ? 5.522 9.312 8.737 1.00 93.06 104 SER A C 1
ATOM 803 O O . SER A 1 104 ? 5.287 10.441 8.317 1.00 93.06 104 SER A O 1
ATOM 805 N N . LEU A 1 105 ? 4.763 8.258 8.452 1.00 94.19 105 LEU A N 1
ATOM 806 C CA . LEU A 1 105 ? 3.613 8.280 7.560 1.00 94.19 105 LEU A CA 1
ATOM 807 C C . LEU A 1 105 ? 2.353 7.833 8.317 1.00 94.19 105 LEU A C 1
ATOM 809 O O . LEU A 1 105 ? 2.210 6.643 8.612 1.00 94.19 105 LEU A O 1
ATOM 813 N N . PRO A 1 106 ? 1.431 8.753 8.655 1.00 93.62 106 PRO A N 1
ATOM 814 C CA . PRO A 1 106 ? 0.116 8.389 9.163 1.00 93.62 106 PRO A CA 1
ATOM 815 C C . PRO A 1 106 ? -0.781 7.885 8.025 1.00 93.62 106 PRO A C 1
ATOM 817 O O . PRO A 1 106 ? -0.937 8.534 6.994 1.00 93.62 106 PRO A O 1
ATOM 820 N N . VAL A 1 107 ? -1.414 6.737 8.239 1.00 92.56 107 VAL A N 1
ATOM 821 C CA . VAL A 1 107 ? -2.230 6.017 7.261 1.00 92.56 107 VAL A CA 1
ATOM 822 C C . VAL A 1 107 ? -3.598 5.745 7.860 1.00 92.56 107 VAL A C 1
ATOM 824 O O . VAL A 1 107 ? -3.713 4.956 8.795 1.00 92.56 107 VAL A O 1
ATOM 827 N N . ASN A 1 108 ? -4.645 6.362 7.316 1.00 92.75 108 ASN A N 1
ATOM 828 C CA . ASN A 1 108 ? -6.014 5.959 7.631 1.00 92.75 108 ASN A CA 1
ATOM 829 C C . ASN A 1 108 ? -6.367 4.723 6.784 1.00 92.75 108 ASN A C 1
ATOM 831 O O . ASN A 1 108 ? -6.346 4.790 5.554 1.00 92.75 108 ASN A O 1
ATOM 835 N N . VAL A 1 109 ? -6.621 3.585 7.436 1.00 90.44 109 VAL A N 1
ATOM 836 C CA . VAL A 1 109 ? -6.834 2.291 6.757 1.00 90.44 109 VAL A CA 1
ATOM 837 C C . VAL A 1 109 ? -8.299 2.009 6.431 1.00 90.44 109 VAL A C 1
ATOM 839 O O . VAL A 1 109 ? -8.595 1.056 5.711 1.00 90.44 109 VAL A O 1
ATOM 842 N N . ASN A 1 110 ? -9.227 2.808 6.956 1.00 90.31 110 ASN A N 1
ATOM 843 C CA . ASN A 1 110 ? -10.645 2.729 6.639 1.00 90.31 110 ASN A CA 1
ATOM 844 C C . ASN A 1 110 ? -11.118 4.003 5.924 1.00 90.31 110 ASN A C 1
ATOM 846 O O . ASN A 1 110 ? -10.390 4.976 5.740 1.00 90.31 110 ASN A O 1
ATOM 850 N N . ARG A 1 111 ? -12.368 3.994 5.453 1.00 85.00 111 ARG A N 1
ATOM 851 C CA . ARG A 1 111 ? -13.003 5.247 5.026 1.00 85.00 111 ARG A CA 1
ATOM 852 C C . ARG A 1 111 ? -13.143 6.146 6.249 1.00 85.00 111 ARG A C 1
ATOM 854 O O . ARG A 1 111 ? -13.489 5.628 7.308 1.00 85.00 111 ARG A O 1
ATOM 861 N N . ARG A 1 112 ? -12.922 7.456 6.082 1.00 83.19 112 ARG A N 1
ATOM 862 C CA . ARG A 1 112 ? -13.082 8.426 7.173 1.00 83.19 112 ARG A CA 1
ATOM 863 C C . ARG A 1 112 ? -14.441 8.263 7.851 1.00 83.19 112 ARG A C 1
ATOM 865 O O . ARG A 1 112 ? -15.446 8.202 7.142 1.00 83.19 112 ARG A O 1
ATOM 872 N N . ASN A 1 113 ? -14.463 8.202 9.182 1.00 82.12 113 ASN A N 1
ATOM 873 C CA . ASN A 1 113 ? -15.664 7.904 9.976 1.00 82.12 113 ASN A CA 1
ATOM 874 C C . ASN A 1 113 ? -16.376 6.617 9.516 1.00 82.12 113 ASN A C 1
ATOM 876 O O . ASN A 1 113 ? -17.600 6.557 9.388 1.00 82.12 113 ASN A O 1
ATOM 880 N N . GLY A 1 114 ? -15.603 5.582 9.202 1.00 85.81 114 GLY A N 1
ATOM 881 C CA . GLY A 1 114 ? -16.118 4.305 8.731 1.00 85.81 114 GLY A CA 1
ATOM 882 C C . GLY A 1 114 ? -16.640 3.426 9.866 1.00 85.81 114 GLY A C 1
ATOM 883 O O . GLY A 1 114 ? -16.255 3.573 11.025 1.00 85.81 114 GLY A O 1
ATOM 884 N N . LEU A 1 115 ? -17.483 2.453 9.513 1.00 87.94 115 LEU A N 1
ATOM 885 C CA . LEU A 1 115 ? -17.922 1.416 10.444 1.00 87.94 115 LEU A CA 1
ATOM 886 C C . LEU A 1 115 ? -16.764 0.453 10.753 1.00 87.94 115 LEU A C 1
ATOM 888 O O . LEU A 1 115 ? -16.283 -0.292 9.891 1.00 87.94 115 LEU A O 1
ATOM 892 N N . ILE A 1 116 ? -16.346 0.450 12.011 1.00 87.19 116 ILE A N 1
ATOM 893 C CA . ILE A 1 116 ? -15.321 -0.413 12.582 1.00 87.19 116 ILE A CA 1
ATOM 894 C C . ILE A 1 116 ? -16.003 -1.633 13.197 1.00 87.19 116 ILE A C 1
ATOM 896 O O . ILE A 1 116 ? -16.842 -1.506 14.086 1.00 87.19 116 ILE A O 1
ATOM 900 N N . SER A 1 117 ? -15.664 -2.825 12.712 1.00 86.25 117 SER A N 1
ATOM 901 C CA . SER A 1 117 ? -16.266 -4.085 13.156 1.00 86.25 117 SER A CA 1
ATOM 902 C C . SER A 1 117 ? -15.192 -5.066 13.636 1.00 86.25 117 SER A C 1
ATOM 904 O O . SER A 1 117 ? -14.205 -5.266 12.923 1.00 86.25 117 SER A O 1
ATOM 906 N N . PRO A 1 118 ? -15.369 -5.713 14.803 1.00 85.12 118 PRO A N 1
ATOM 907 C CA . PRO A 1 118 ? -14.469 -6.769 15.268 1.00 85.12 118 PRO A CA 1
ATOM 908 C C . PRO A 1 118 ? -14.303 -7.893 14.243 1.00 85.12 118 PRO A C 1
ATOM 910 O O . PRO A 1 118 ? -15.213 -8.183 13.467 1.00 85.12 118 PRO A O 1
ATOM 913 N N . GLY A 1 119 ? -13.124 -8.517 14.225 1.00 82.69 119 GLY A N 1
ATOM 914 C CA . GLY A 1 119 ? -12.780 -9.585 13.281 1.00 82.69 119 GLY A CA 1
ATOM 915 C C . GLY A 1 119 ? -12.544 -9.143 11.831 1.00 82.69 119 GLY A C 1
ATOM 916 O O . GLY A 1 119 ? -12.061 -9.948 11.033 1.00 82.69 119 GLY A O 1
ATOM 917 N N . MET A 1 120 ? -12.848 -7.891 11.472 1.00 85.38 120 MET A N 1
ATOM 918 C CA . MET A 1 120 ? -12.657 -7.396 10.109 1.00 85.38 120 MET A CA 1
ATOM 919 C C . MET A 1 120 ? -11.198 -7.068 9.801 1.00 85.38 120 MET A C 1
ATOM 921 O O . MET A 1 120 ? -10.401 -6.730 10.679 1.00 85.38 120 MET A O 1
ATOM 925 N N . VAL A 1 121 ? -10.877 -7.139 8.508 1.00 88.06 121 VAL A N 1
ATOM 926 C CA . VAL A 1 121 ? -9.587 -6.729 7.953 1.00 88.06 121 VAL A CA 1
ATOM 927 C C . VAL A 1 121 ? -9.775 -5.453 7.140 1.00 88.06 121 VAL A C 1
ATOM 929 O O . VAL A 1 121 ? -10.561 -5.428 6.193 1.00 88.06 121 VAL A O 1
ATOM 932 N N . TYR A 1 122 ? -9.028 -4.415 7.497 1.00 89.75 122 TYR A N 1
ATOM 933 C CA . TYR A 1 122 ? -8.977 -3.131 6.807 1.00 89.75 122 TYR A CA 1
ATOM 934 C C . TYR A 1 122 ? -7.685 -3.051 6.011 1.00 89.75 122 TYR A C 1
ATOM 936 O O . TYR A 1 122 ? -6.620 -3.356 6.547 1.00 89.75 122 TYR A O 1
ATOM 944 N N . LYS A 1 123 ? -7.779 -2.678 4.735 1.00 90.00 123 LYS A N 1
ATOM 945 C CA . LYS A 1 123 ? -6.639 -2.638 3.819 1.00 90.00 123 LYS A CA 1
ATOM 946 C C . LYS A 1 123 ? -6.628 -1.341 3.032 1.00 90.00 123 LYS A C 1
ATOM 948 O O . LYS A 1 123 ? -7.684 -0.836 2.660 1.00 90.00 123 LYS A O 1
ATOM 953 N N . THR A 1 124 ? -5.432 -0.842 2.760 1.00 91.00 124 THR A N 1
ATOM 954 C CA . THR A 1 124 ? -5.212 0.307 1.884 1.00 91.00 124 THR A CA 1
ATOM 955 C C . THR A 1 124 ? -3.796 0.275 1.318 1.00 91.00 124 THR A C 1
ATOM 957 O O . THR A 1 124 ? -2.922 -0.423 1.842 1.00 91.00 124 THR A O 1
ATOM 960 N N . VAL A 1 125 ? -3.570 1.047 0.261 1.00 91.88 125 VAL A N 1
ATOM 961 C CA . VAL A 1 125 ? -2.245 1.289 -0.310 1.00 91.88 125 VAL A CA 1
ATOM 962 C C . VAL A 1 125 ? -1.932 2.769 -0.155 1.00 91.88 125 VAL A C 1
ATOM 964 O O . VAL A 1 125 ? -2.765 3.618 -0.467 1.00 91.88 125 VAL A O 1
ATOM 967 N N . VAL A 1 126 ? -0.737 3.080 0.335 1.00 93.06 126 VAL A N 1
ATOM 968 C CA . VAL A 1 126 ? -0.239 4.454 0.462 1.00 93.06 126 VAL A CA 1
ATOM 969 C C . VAL A 1 126 ? 1.137 4.579 -0.159 1.00 93.06 126 VAL A C 1
ATOM 971 O O . VAL A 1 126 ? 1.849 3.586 -0.316 1.00 93.06 126 VAL A O 1
ATOM 974 N N . THR A 1 127 ? 1.513 5.807 -0.496 1.00 93.31 127 THR A N 1
ATOM 975 C CA . THR A 1 127 ? 2.777 6.089 -1.165 1.00 93.31 127 THR A CA 1
ATOM 976 C C . THR A 1 127 ? 3.520 7.253 -0.539 1.00 93.31 127 THR A C 1
ATOM 978 O O . THR A 1 127 ? 2.893 8.173 -0.012 1.00 93.31 127 THR A O 1
ATOM 981 N N . THR A 1 128 ? 4.843 7.240 -0.656 1.00 91.62 128 THR A N 1
ATOM 982 C CA . THR A 1 128 ? 5.725 8.367 -0.321 1.00 91.62 128 THR A CA 1
ATOM 983 C C . THR A 1 128 ? 6.720 8.594 -1.449 1.00 91.62 128 THR A C 1
ATOM 985 O O . THR A 1 128 ? 7.062 7.661 -2.169 1.00 91.62 128 THR A O 1
ATOM 988 N N . ASP A 1 129 ? 7.193 9.826 -1.616 1.00 88.69 129 ASP A N 1
ATOM 989 C CA . ASP A 1 129 ? 8.216 10.123 -2.628 1.00 88.69 129 ASP A CA 1
ATOM 990 C C . ASP A 1 129 ? 9.611 9.616 -2.203 1.00 88.69 129 ASP A C 1
ATOM 992 O O . ASP A 1 129 ? 10.444 9.302 -3.049 1.00 88.69 129 ASP A O 1
ATOM 996 N N . GLU A 1 130 ? 9.849 9.469 -0.896 1.00 85.62 130 GLU A N 1
ATOM 997 C CA . GLU A 1 130 ? 11.108 8.985 -0.317 1.00 85.62 130 GLU A CA 1
ATOM 998 C C . GLU A 1 130 ? 10.904 7.702 0.497 1.00 85.62 130 GLU A C 1
ATOM 1000 O O . GLU A 1 130 ? 9.811 7.451 1.017 1.00 85.62 130 GLU A O 1
ATOM 1005 N N . ASP A 1 131 ? 11.957 6.889 0.628 1.00 87.62 131 ASP A N 1
ATOM 1006 C CA . ASP A 1 131 ? 11.945 5.736 1.533 1.00 87.62 131 ASP A CA 1
ATOM 1007 C C . ASP A 1 131 ? 12.087 6.196 2.977 1.00 87.62 131 ASP A C 1
ATOM 1009 O O . ASP A 1 131 ? 13.119 6.723 3.385 1.00 87.62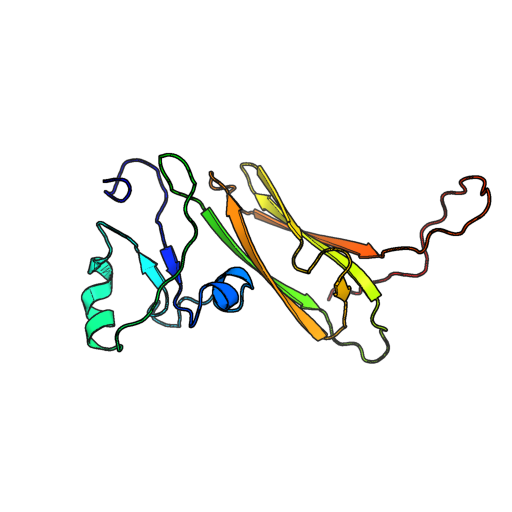 131 ASP A O 1
ATOM 1013 N N . ILE A 1 132 ? 11.036 5.971 3.764 1.00 90.94 132 ILE A N 1
ATOM 1014 C CA . ILE A 1 132 ? 11.042 6.311 5.184 1.00 90.94 132 ILE A CA 1
ATOM 1015 C C . ILE A 1 132 ? 11.824 5.297 6.026 1.00 90.94 132 ILE A C 1
ATOM 1017 O O . ILE A 1 132 ? 12.099 5.599 7.185 1.00 90.94 132 ILE A O 1
ATOM 1021 N N . ALA A 1 133 ? 12.194 4.132 5.471 1.00 90.75 133 ALA A N 1
ATOM 1022 C CA . ALA A 1 133 ? 12.861 3.024 6.158 1.00 90.75 133 ALA A CA 1
ATOM 1023 C C . ALA A 1 133 ? 12.133 2.640 7.459 1.00 90.75 133 ALA A C 1
ATOM 1025 O O . ALA A 1 133 ? 12.597 2.941 8.558 1.00 90.75 133 ALA A O 1
ATOM 1026 N N . VAL A 1 134 ? 10.941 2.043 7.327 1.00 89.88 134 VAL A N 1
ATOM 1027 C CA . VAL A 1 134 ? 10.038 1.728 8.452 1.00 89.88 134 VAL A CA 1
ATOM 1028 C C . VAL A 1 134 ? 10.720 0.821 9.482 1.00 89.88 134 VAL A C 1
ATOM 1030 O O . VAL A 1 134 ? 11.168 -0.273 9.154 1.00 89.88 134 VAL A O 1
ATOM 1033 N N . GLU A 1 135 ? 10.723 1.251 10.743 1.00 94.69 135 GLU A N 1
ATOM 1034 C CA . GLU A 1 135 ? 11.330 0.541 11.881 1.00 94.69 135 GLU A CA 1
ATOM 1035 C C . GLU A 1 135 ? 10.290 0.209 12.964 1.00 94.69 135 GLU A C 1
ATOM 1037 O O . GLU A 1 135 ? 10.425 -0.770 13.696 1.00 94.69 135 GLU A O 1
ATOM 1042 N N . GLN A 1 136 ? 9.217 0.999 13.060 1.00 91.88 136 GLN A N 1
ATOM 1043 C CA . GLN A 1 136 ? 8.168 0.832 14.058 1.00 91.88 136 GLN A CA 1
ATOM 1044 C C . GLN A 1 136 ? 6.790 1.143 13.468 1.00 91.88 136 GLN A C 1
ATOM 1046 O O . GLN A 1 136 ? 6.620 2.026 12.630 1.00 91.88 136 GLN A O 1
ATOM 1051 N N . ILE A 1 137 ? 5.765 0.457 13.970 1.00 88.31 137 ILE A N 1
ATOM 1052 C CA . ILE A 1 137 ? 4.367 0.733 13.644 1.00 88.31 137 ILE A CA 1
ATOM 1053 C C . ILE A 1 137 ? 3.640 1.162 14.918 1.00 88.31 137 ILE A C 1
ATOM 1055 O O . ILE A 1 137 ? 3.760 0.524 15.961 1.00 88.31 137 ILE A O 1
ATOM 1059 N N . THR A 1 138 ? 2.886 2.259 14.853 1.00 88.25 138 THR A N 1
ATOM 1060 C CA . THR A 1 138 ? 1.987 2.687 15.936 1.00 88.25 138 THR A CA 1
ATOM 1061 C C . THR A 1 138 ? 0.542 2.582 15.477 1.00 88.25 138 THR A C 1
ATOM 1063 O O . THR A 1 138 ? 0.178 3.129 14.442 1.00 88.25 138 THR A O 1
ATOM 1066 N N . PHE A 1 139 ? -0.296 1.928 16.273 1.00 87.00 139 PHE A N 1
ATOM 1067 C CA . PHE A 1 139 ? -1.732 1.851 16.035 1.00 87.00 139 PHE A CA 1
ATOM 1068 C C . PHE A 1 139 ? -2.475 2.920 16.838 1.00 87.00 139 PHE A C 1
ATOM 1070 O O . PHE A 1 139 ? -2.195 3.119 18.020 1.00 87.00 139 PHE A O 1
ATOM 1077 N N . ARG A 1 140 ? -3.419 3.612 16.201 1.00 86.06 140 ARG A N 1
ATOM 1078 C CA . ARG A 1 140 ? -4.300 4.610 16.815 1.00 86.06 140 ARG A CA 1
ATOM 1079 C C . ARG A 1 140 ? -5.716 4.424 16.285 1.00 86.06 140 ARG A C 1
ATOM 1081 O O . ARG A 1 140 ? -5.902 4.117 15.112 1.00 86.06 140 ARG A O 1
ATOM 1088 N N . TRP A 1 141 ? -6.712 4.667 17.125 1.00 82.31 141 TRP A N 1
ATOM 1089 C CA . TRP A 1 141 ? -8.096 4.788 16.679 1.00 82.31 141 TRP A CA 1
ATOM 1090 C C . TRP A 1 141 ? -8.752 6.003 17.314 1.00 82.31 141 TRP A C 1
ATOM 1092 O O . TRP A 1 141 ? -8.397 6.405 18.423 1.00 82.31 141 TRP A O 1
ATOM 1102 N N . THR A 1 142 ? -9.734 6.563 16.623 1.00 82.25 142 THR A N 1
ATOM 1103 C CA . THR A 1 142 ? -10.635 7.576 17.170 1.00 82.25 142 THR A CA 1
ATOM 1104 C C . THR A 1 142 ? -12.068 7.131 16.949 1.00 82.25 142 THR A C 1
ATOM 1106 O O . THR A 1 142 ? -12.385 6.515 15.936 1.00 82.25 142 THR A O 1
ATOM 1109 N N . CYS A 1 143 ? -12.936 7.429 17.909 1.00 76.56 143 CYS A N 1
ATOM 1110 C CA . CYS A 1 143 ? -14.374 7.270 17.748 1.00 76.56 143 CYS A CA 1
ATOM 1111 C C . CYS A 1 143 ? -14.975 8.616 17.352 1.00 76.56 143 CYS A C 1
ATOM 1113 O O . CYS A 1 143 ? -14.601 9.644 17.918 1.00 76.56 143 CYS A O 1
ATOM 1115 N N . ALA A 1 144 ? -15.913 8.616 16.408 1.00 71.06 144 ALA A N 1
ATOM 1116 C CA . ALA A 1 144 ? -16.715 9.795 16.123 1.00 71.06 144 ALA A CA 1
ATOM 1117 C C . ALA A 1 144 ? -17.724 9.969 17.271 1.00 71.06 144 ALA A C 1
ATOM 1119 O O . ALA A 1 144 ? -18.780 9.341 17.279 1.00 71.06 144 ALA A O 1
ATOM 1120 N N . THR A 1 145 ? -17.385 10.752 18.296 1.00 56.66 145 T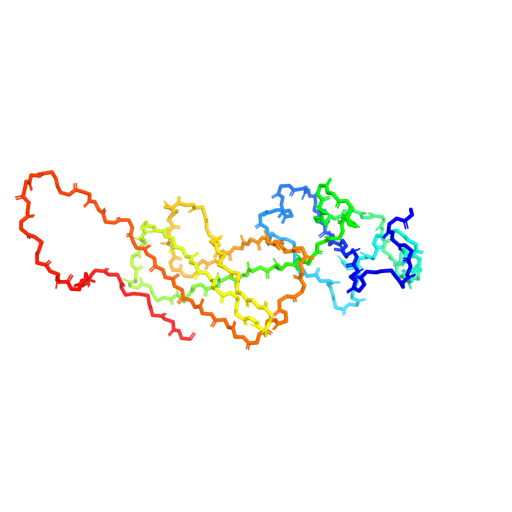HR A N 1
ATOM 1121 C CA . THR A 1 145 ? -18.348 11.104 19.346 1.00 56.66 145 THR A CA 1
ATOM 1122 C C . THR A 1 145 ? -19.378 12.080 18.783 1.00 56.66 145 THR A C 1
ATOM 1124 O O . THR A 1 145 ? -19.015 13.067 18.143 1.00 56.66 145 THR A O 1
ATOM 1127 N N . PHE A 1 146 ? -20.659 11.804 19.026 1.00 47.69 146 PHE A N 1
ATOM 1128 C CA . PHE A 1 146 ? -21.770 12.699 18.708 1.00 47.69 146 PHE A CA 1
ATOM 1129 C C . PHE A 1 146 ? -21.558 14.072 19.370 1.00 47.69 146 PHE A C 1
ATOM 1131 O O . PHE A 1 146 ? -21.207 14.148 20.547 1.00 47.69 146 PHE A O 1
ATOM 1138 N N . THR A 1 147 ? -21.781 15.163 18.634 1.00 38.03 147 THR A N 1
ATOM 1139 C CA . THR A 1 147 ? -21.877 16.515 19.204 1.00 38.03 147 THR A CA 1
ATOM 1140 C C . THR A 1 147 ? -23.154 16.616 20.030 1.00 38.03 147 THR A C 1
ATOM 1142 O O . THR A 1 147 ? -24.247 16.579 19.466 1.00 38.03 147 THR A O 1
ATOM 1145 N N . VAL A 1 148 ? -23.030 16.747 21.352 1.00 37.41 148 VAL A N 1
ATOM 1146 C CA . VAL A 1 148 ? -24.159 17.123 22.212 1.00 37.41 148 VAL A CA 1
ATOM 1147 C C . VAL A 1 148 ? -24.450 18.603 21.964 1.00 37.41 148 VAL A C 1
ATOM 1149 O O . VAL A 1 148 ? -23.593 19.459 22.188 1.00 37.41 148 VAL A O 1
ATOM 1152 N N . SER A 1 149 ? -25.635 18.899 21.430 1.00 37.50 149 SER A N 1
ATOM 1153 C CA . SER A 1 149 ? -26.143 20.260 21.288 1.00 37.50 149 SER A CA 1
ATOM 1154 C C . SER A 1 149 ? -26.617 20.760 22.649 1.00 37.50 149 SER A C 1
ATOM 1156 O O . SER A 1 149 ? -27.621 20.271 23.151 1.00 37.50 149 SER A O 1
ATOM 1158 N N . GLU A 1 150 ? -25.857 21.700 23.202 1.00 29.70 150 GLU A N 1
ATOM 1159 C CA . GLU A 1 150 ? -26.179 22.737 24.200 1.00 29.70 150 GLU A CA 1
ATOM 1160 C C . GLU A 1 150 ? -24.995 22.886 25.162 1.00 29.70 150 GLU A C 1
ATOM 1162 O O . GLU A 1 150 ? -24.391 21.912 25.588 1.00 29.70 150 GLU A O 1
ATOM 1167 N N . SER A 1 151 ? -24.595 24.133 25.402 1.00 35.84 151 SER A N 1
ATOM 1168 C CA . SER A 1 151 ? -23.369 24.597 26.074 1.00 35.84 151 SER A CA 1
ATOM 1169 C C . SER A 1 151 ? -22.852 23.725 27.234 1.00 35.84 151 SER A C 1
ATOM 1171 O O . SER A 1 151 ? -23.478 23.669 28.290 1.00 35.84 151 SER A O 1
ATOM 1173 N N . ILE A 1 152 ? -21.651 23.142 27.088 1.00 29.80 152 ILE A N 1
ATOM 1174 C CA . ILE A 1 152 ? -20.972 22.354 28.135 1.00 29.80 152 ILE A CA 1
ATOM 1175 C C . ILE A 1 152 ? -19.639 23.009 28.530 1.00 29.80 152 ILE A C 1
ATOM 1177 O O . ILE A 1 152 ? -18.791 23.304 27.687 1.00 29.80 152 ILE A O 1
ATOM 1181 N N . ARG A 1 153 ? -19.447 23.206 29.842 1.00 29.89 153 ARG A N 1
ATOM 1182 C CA . ARG A 1 153 ? -18.139 23.446 30.473 1.00 29.89 153 ARG A CA 1
ATOM 1183 C C . ARG A 1 153 ? -17.227 22.256 30.171 1.00 29.89 153 ARG A C 1
ATOM 1185 O O . ARG A 1 153 ? -17.585 21.130 30.496 1.00 29.89 153 ARG A O 1
ATOM 1192 N N . ILE A 1 154 ? -16.063 22.497 29.572 1.00 27.72 154 ILE A N 1
ATOM 1193 C CA . ILE A 1 154 ? -15.112 21.440 29.203 1.00 27.72 154 ILE A CA 1
ATOM 1194 C C . ILE A 1 154 ? -14.511 20.834 30.480 1.00 27.72 154 ILE A C 1
ATOM 1196 O O . ILE A 1 154 ? -13.519 21.333 31.003 1.00 27.72 154 ILE A O 1
ATOM 1200 N N . ASN A 1 155 ? -15.111 19.752 30.973 1.00 29.05 155 ASN A N 1
ATOM 1201 C CA . ASN A 1 155 ? -14.438 18.805 31.852 1.00 29.05 155 ASN A CA 1
ATOM 1202 C C . ASN A 1 155 ? -13.761 17.765 30.958 1.00 29.05 155 ASN A C 1
ATOM 1204 O O . ASN A 1 155 ? -14.419 17.082 30.174 1.00 29.05 155 ASN A O 1
ATOM 1208 N N . ILE A 1 156 ? -12.433 17.684 31.034 1.00 29.08 156 ILE A N 1
ATOM 1209 C CA . ILE A 1 156 ? -11.653 16.668 30.325 1.00 29.08 156 ILE A CA 1
ATOM 1210 C C . ILE A 1 156 ? -11.790 15.362 31.112 1.00 29.08 156 ILE A C 1
ATOM 1212 O O . ILE A 1 156 ? -10.965 15.055 31.968 1.00 29.08 156 ILE A O 1
ATOM 1216 N N . GLU A 1 157 ? -12.847 14.604 30.838 1.00 34.16 157 GLU A N 1
ATOM 1217 C CA . GLU A 1 157 ? -12.954 13.202 31.242 1.00 34.16 157 GLU A CA 1
ATOM 1218 C C . GLU A 1 157 ? -12.505 12.314 30.074 1.00 34.16 157 GLU A C 1
ATOM 1220 O O . GLU A 1 157 ? -12.889 12.528 28.920 1.00 34.16 157 GLU A O 1
ATOM 1225 N N . GLN A 1 158 ? -11.643 11.328 30.351 1.00 35.19 158 GLN A N 1
ATOM 1226 C CA . GLN A 1 158 ? -11.295 10.294 29.372 1.00 35.19 158 GLN A CA 1
ATOM 1227 C C . GLN A 1 158 ? -12.588 9.609 28.894 1.00 35.19 158 GLN A C 1
ATOM 1229 O O . GLN A 1 158 ? -13.353 9.142 29.735 1.00 35.19 158 GLN A O 1
ATOM 1234 N N . PRO A 1 159 ? -12.853 9.494 27.578 1.00 40.53 159 PRO A N 1
ATOM 1235 C CA . PRO A 1 159 ? -14.065 8.843 27.103 1.00 40.53 159 PRO A CA 1
ATOM 1236 C C . PRO A 1 159 ? -14.013 7.349 27.448 1.00 40.53 159 PRO A C 1
ATOM 1238 O O . PRO A 1 159 ? -13.286 6.576 26.822 1.00 40.53 159 PRO A O 1
ATOM 1241 N N . GLU A 1 160 ? -14.812 6.924 28.426 1.00 43.19 160 GLU A N 1
ATOM 1242 C CA . GLU A 1 160 ? -14.875 5.530 28.891 1.00 43.19 160 GLU A CA 1
ATOM 1243 C C . GLU A 1 160 ? -15.482 4.547 27.860 1.00 43.19 160 GLU A C 1
ATOM 1245 O O . GLU A 1 160 ? -15.546 3.344 28.104 1.00 43.19 160 GLU A O 1
ATOM 1250 N N . GLY A 1 161 ? -15.890 5.012 26.673 1.00 45.28 161 GLY A N 1
ATOM 1251 C CA . GLY A 1 161 ? -16.692 4.232 25.720 1.00 45.28 161 GLY A CA 1
ATOM 1252 C C . GLY A 1 161 ? -15.952 3.487 24.600 1.00 45.28 161 GLY A C 1
ATOM 1253 O O . GLY A 1 161 ? -16.567 2.657 23.935 1.00 45.28 161 GLY A O 1
ATOM 1254 N N . CYS A 1 162 ? -14.661 3.739 24.351 1.00 44.06 162 CYS A N 1
ATOM 1255 C CA . CYS A 1 162 ? -13.964 3.179 23.180 1.00 44.06 162 CYS A CA 1
ATOM 1256 C C . CYS A 1 162 ? -12.658 2.460 23.528 1.00 44.06 162 CYS A C 1
ATOM 1258 O O . CYS A 1 162 ? -11.562 2.982 23.317 1.00 44.06 162 CYS A O 1
ATOM 1260 N N . ARG A 1 163 ? -12.771 1.218 24.011 1.00 44.44 163 ARG A N 1
ATOM 1261 C CA . ARG A 1 163 ? -11.629 0.312 24.206 1.00 44.44 163 ARG A CA 1
ATOM 1262 C C . ARG A 1 163 ? -11.517 -0.675 23.041 1.00 44.44 163 ARG A C 1
ATOM 1264 O O . ARG A 1 163 ? -12.314 -1.602 22.932 1.00 44.44 163 ARG A O 1
ATOM 1271 N N . LEU A 1 164 ? -10.505 -0.507 22.190 1.00 40.91 164 LEU A N 1
ATOM 1272 C CA . LEU A 1 164 ? -10.035 -1.563 21.292 1.00 40.91 164 LEU A CA 1
ATOM 1273 C C . LEU A 1 164 ? -8.955 -2.362 22.023 1.00 40.91 164 LEU A C 1
ATOM 1275 O O . LEU A 1 164 ? -7.939 -1.832 22.467 1.00 40.91 164 LEU A O 1
ATOM 1279 N N . TYR A 1 165 ? -9.196 -3.658 22.167 1.00 41.66 165 TYR A N 1
ATOM 1280 C CA . TYR A 1 165 ? -8.232 -4.580 22.747 1.00 41.66 165 TYR A CA 1
ATOM 1281 C C . TYR A 1 165 ? -7.383 -5.164 21.618 1.00 41.66 165 TYR A C 1
ATOM 1283 O O . TYR A 1 165 ? -7.853 -6.028 20.876 1.00 41.66 165 TYR A O 1
ATOM 1291 N N . LEU A 1 166 ? -6.152 -4.671 21.484 1.00 30.55 166 LEU A N 1
ATOM 1292 C CA . LEU A 1 166 ? -5.121 -5.280 20.646 1.00 30.55 166 LEU A CA 1
ATOM 1293 C C . LEU A 1 166 ? -4.478 -6.435 21.424 1.00 30.55 166 LEU A C 1
ATOM 1295 O O . LEU A 1 166 ? -4.105 -6.250 22.582 1.00 30.55 166 LEU A O 1
ATOM 1299 N N . HIS A 1 167 ? -4.403 -7.610 20.801 1.00 37.34 167 HIS A N 1
ATOM 1300 C CA . HIS A 1 167 ? -3.596 -8.751 21.246 1.00 37.34 167 HIS A CA 1
ATOM 1301 C C . HIS A 1 167 ? -2.561 -9.020 20.167 1.00 37.34 167 HIS A C 1
ATOM 1303 O O . HIS A 1 167 ? -2.983 -9.030 18.986 1.00 37.34 167 HIS A O 1
#

Mean predicted aligned error: 9.58 Å

Organism: Stegodyphus mimosarum (NCBI:txid407821)

Secondary structure (DSSP, 8-state):
-TTSSSSSS---EEEE-S-HHHHHTT------TTSTTEEE-STTGGGGHHHHHHS----EE----SSTT---EEEEEEEEPP--TTPPPEEEEEEEEEEETTEEEEEE-S-TTEEE-TT-EEEEEEEESS---EEEEEEEEEE-----SS---------TT------

Solvent-accessible surface area (backbone atoms only — not comparable to full-atom values): 10427 Å² total; per-residue (Å²): 119,80,47,52,87,94,78,77,96,73,75,54,59,20,32,45,41,96,42,70,73,45,35,60,48,30,74,41,79,61,36,57,98,85,40,78,27,42,46,46,54,62,72,58,43,63,81,54,48,72,56,56,75,78,43,79,94,78,51,64,50,66,79,62,43,98,50,88,76,30,55,39,41,79,46,74,49,74,49,71,43,58,72,55,97,85,62,75,69,46,46,19,41,46,33,40,31,43,33,22,84,71,41,71,47,80,39,69,37,53,57,85,67,24,84,44,50,64,53,41,73,37,34,24,54,50,73,37,78,60,80,33,58,76,76,47,80,45,86,47,73,48,69,69,74,80,83,78,90,69,95,74,84,88,70,94,67,82,78,88,82,77,84,81,74,84,129

Foldseek 3Di:
DLQDPDDAPAFFKWFFDPDPVCVQQLVTDDCPPVNLRIATPDPCRCVCVVSPVVDDDTDTDTAFDPDPSRDKDKDKDKDFAADDPPDDKFFWWKWKWFAAPQGIDIDTQDDGRDTHDHRDMGIGMDIDRDDRHGDDMDIDMDGPDDDDPDDDDDDPDDPPPDDRDDD

pLDDT: mean 79.7, std 18.82, range [27.72, 96.38]

Radius of gyration: 20.28 Å; Cα contacts (8 Å, |Δi|>4): 283; chains: 1; bounding box: 47×45×52 Å